Protein AF-A0A942GST6-F1 (afdb_monomer)

Mean predicted aligned error: 3.47 Å

Secondary structure (DSSP, 8-state):
--TTTT-SEEEEEE--GGGEE--TTPPTT--EE-S-EEEEE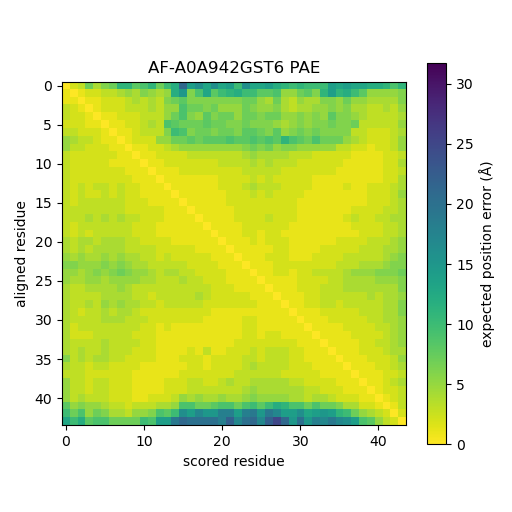E--

Foldseek 3Di:
DDPCPVPQKDKDKDDDPVQKDDPPPDDPPDIDGDPIDIDIDGDD

Nearest PDB structures (foldseek):
  8s1u-assembly1_H  TM=9.526E-01  e=7.230E-02  Bacillus subtilis subsp. subtilis str. 168
  7aqc-assembly1_R  TM=9.248E-01  e=1.621E-01  Bacillus subtilis subsp. subtilis str. 168

Radius of gyration: 13.02 Å; Cα contacts (8 Å, |Δi|>4): 53; chains: 1; bounding box: 34×22×28 Å

Structure (mmCIF, N/CA/C/O backbone):
data_AF-A0A942GST6-F1
#
_entry.id   AF-A0A942GST6-F1
#
loop_
_atom_site.group_PDB
_atom_site.id
_atom_site.type_symbol
_atom_site.label_atom_id
_atom_site.label_alt_id
_atom_site.label_comp_id
_atom_site.label_asym_id
_atom_site.label_entity_id
_atom_site.label_seq_id
_atom_site.pdbx_PDB_ins_code
_atom_site.Cartn_x
_atom_site.Cartn_y
_atom_site.Cartn_z
_atom_site.occupancy
_atom_site.B_iso_or_equiv
_atom_site.auth_seq_id
_atom_site.auth_comp_id
_atom_site.auth_asym_id
_atom_site.auth_atom_id
_atom_site.pdbx_PDB_model_num
ATOM 1 N N . ASN A 1 1 ? 4.973 -10.280 -6.058 1.00 68.75 1 ASN A N 1
ATOM 2 C CA . ASN A 1 1 ? 4.222 -10.693 -7.266 1.00 68.75 1 ASN A CA 1
ATOM 3 C C . ASN A 1 1 ? 2.988 -9.813 -7.383 1.00 68.75 1 ASN A C 1
ATOM 5 O O . ASN A 1 1 ? 2.167 -9.848 -6.479 1.00 68.75 1 ASN A O 1
ATOM 9 N N . SER A 1 2 ? 2.888 -9.019 -8.449 1.00 84.19 2 SER A N 1
ATOM 10 C CA . SER A 1 2 ? 1.716 -8.209 -8.816 1.00 84.19 2 SER A CA 1
ATOM 11 C C . SER A 1 2 ? 1.397 -8.437 -10.298 1.00 84.19 2 SER A C 1
ATOM 13 O O . SER A 1 2 ? 2.228 -8.988 -11.025 1.00 84.19 2 SER A O 1
ATOM 15 N N . VAL A 1 3 ? 0.210 -8.033 -10.756 1.00 90.31 3 VAL A N 1
ATOM 16 C CA . VAL A 1 3 ? -0.190 -8.177 -12.170 1.00 90.31 3 VAL A CA 1
ATOM 17 C C . VAL A 1 3 ? 0.770 -7.408 -13.090 1.00 90.31 3 VAL A C 1
ATOM 19 O O . VAL A 1 3 ? 1.212 -7.938 -14.104 1.00 90.31 3 VAL A O 1
ATOM 22 N N . SER A 1 4 ? 1.209 -6.219 -12.670 1.00 90.62 4 SER A N 1
ATOM 23 C CA . SER A 1 4 ? 2.135 -5.360 -13.424 1.00 90.62 4 SER A CA 1
ATOM 24 C C . SER A 1 4 ? 3.618 -5.665 -13.187 1.00 90.62 4 SER A C 1
ATOM 26 O O . SER A 1 4 ? 4.468 -4.819 -13.440 1.00 90.62 4 SER A O 1
ATOM 28 N N . LYS A 1 5 ? 3.981 -6.863 -12.711 1.00 86.19 5 LYS A N 1
ATOM 29 C CA . LYS A 1 5 ? 5.378 -7.191 -12.356 1.00 86.19 5 LYS A CA 1
ATOM 30 C C . LYS A 1 5 ? 6.382 -7.078 -13.510 1.00 86.19 5 LYS A C 1
ATOM 32 O O . LYS A 1 5 ? 7.582 -7.052 -13.254 1.00 86.19 5 LYS A O 1
ATOM 37 N N . HIS A 1 6 ? 5.927 -7.086 -14.763 1.00 90.25 6 HIS A N 1
ATOM 38 C CA . HIS A 1 6 ? 6.777 -6.949 -15.952 1.00 90.25 6 HIS A CA 1
ATOM 39 C C . HIS A 1 6 ? 6.784 -5.532 -16.536 1.00 90.25 6 HIS A C 1
ATOM 41 O O . HIS A 1 6 ? 7.528 -5.292 -17.479 1.00 90.25 6 HIS A O 1
ATOM 47 N N . ALA A 1 7 ? 5.994 -4.609 -15.984 1.00 89.88 7 ALA A N 1
ATOM 48 C CA . ALA A 1 7 ? 6.037 -3.217 -16.398 1.00 89.88 7 ALA A CA 1
ATOM 49 C C . ALA A 1 7 ? 7.349 -2.565 -15.939 1.00 89.88 7 ALA A C 1
ATOM 51 O O . ALA A 1 7 ? 7.880 -2.897 -14.876 1.00 89.88 7 ALA A O 1
ATOM 52 N N . SER A 1 8 ? 7.861 -1.648 -16.758 1.00 90.06 8 SER A N 1
ATOM 53 C CA . SER A 1 8 ? 9.044 -0.841 -16.453 1.00 90.06 8 SER A CA 1
ATOM 54 C C . SER A 1 8 ? 8.759 0.236 -15.412 1.00 90.06 8 SER A C 1
ATOM 56 O O . SER A 1 8 ? 9.664 0.600 -14.682 1.00 90.06 8 SER A O 1
ATOM 58 N N . TYR A 1 9 ? 7.509 0.689 -15.310 1.00 91.31 9 TYR A N 1
ATOM 59 C CA . TYR A 1 9 ? 7.063 1.710 -14.370 1.00 91.31 9 TYR A CA 1
ATOM 60 C C . TYR A 1 9 ? 5.788 1.248 -13.670 1.00 91.31 9 TYR A C 1
ATOM 62 O O . TYR A 1 9 ? 4.818 0.855 -14.327 1.00 91.31 9 TYR A O 1
ATOM 70 N N . VAL A 1 10 ? 5.783 1.265 -12.337 1.00 94.94 10 VAL A N 1
ATOM 71 C CA . VAL A 1 10 ? 4.664 0.773 -11.524 1.00 94.94 10 VAL A CA 1
ATOM 72 C C . VAL A 1 10 ? 4.318 1.776 -10.430 1.00 94.94 10 VAL A C 1
ATOM 74 O O . VAL A 1 10 ? 5.157 2.118 -9.598 1.00 94.94 10 VAL A O 1
ATOM 77 N N . ALA A 1 11 ? 3.055 2.201 -10.402 1.00 95.19 11 ALA A N 1
ATOM 78 C CA . ALA A 1 11 ? 2.479 2.945 -9.289 1.00 95.19 11 ALA A CA 1
ATOM 79 C C . ALA A 1 11 ? 2.127 1.988 -8.135 1.00 95.19 11 ALA A C 1
ATOM 81 O O . ALA A 1 11 ? 1.460 0.971 -8.342 1.00 95.19 11 ALA A O 1
ATOM 82 N N . VAL A 1 12 ? 2.586 2.305 -6.925 1.00 95.88 12 VAL A N 1
ATOM 83 C CA . VAL A 1 12 ? 2.366 1.521 -5.706 1.00 95.88 12 VAL A CA 1
ATOM 84 C C . VAL A 1 12 ? 1.866 2.436 -4.598 1.00 95.88 12 VAL A C 1
ATOM 86 O O . VAL A 1 12 ? 2.565 3.363 -4.192 1.00 95.88 12 VAL A O 1
ATOM 89 N N . ASP A 1 13 ? 0.688 2.142 -4.059 1.00 97.75 13 ASP A N 1
ATOM 90 C CA . ASP A 1 13 ? 0.151 2.886 -2.923 1.00 97.75 13 ASP A CA 1
ATOM 91 C C . ASP A 1 13 ? 0.790 2.436 -1.606 1.00 97.75 13 ASP A C 1
ATOM 93 O O . ASP A 1 13 ? 0.899 1.245 -1.299 1.00 97.75 13 ASP A O 1
ATOM 97 N N . TYR A 1 14 ? 1.190 3.414 -0.800 1.00 97.19 14 TYR A N 1
ATOM 98 C CA . TYR A 1 14 ? 1.791 3.230 0.512 1.00 97.19 14 TYR A CA 1
ATOM 99 C C . TYR A 1 14 ? 1.006 4.004 1.571 1.00 97.19 14 TYR A C 1
ATOM 101 O O . TYR A 1 14 ? 0.776 5.206 1.446 1.00 97.19 14 TYR A O 1
ATOM 109 N N . THR A 1 15 ? 0.620 3.325 2.650 1.00 98.31 15 THR A N 1
ATOM 110 C CA . THR A 1 15 ? -0.082 3.928 3.789 1.00 98.31 15 THR A CA 1
ATOM 111 C C . THR A 1 15 ? 0.292 3.225 5.093 1.00 98.31 15 THR A C 1
ATOM 113 O O . THR A 1 15 ? 0.782 2.093 5.100 1.00 98.31 15 THR A O 1
ATOM 116 N N . LEU A 1 16 ? 0.048 3.881 6.228 1.00 98.44 16 LEU A N 1
ATOM 117 C CA . LEU A 1 16 ? 0.238 3.265 7.539 1.00 98.44 16 LEU A CA 1
ATOM 118 C C . LEU A 1 16 ? -0.804 2.163 7.765 1.00 98.44 16 LEU A C 1
ATOM 120 O O . LEU A 1 16 ? -1.994 2.365 7.532 1.00 98.44 16 LEU A O 1
ATOM 124 N N . LYS A 1 17 ? -0.387 1.030 8.346 1.00 97.69 17 LYS A N 1
ATOM 125 C CA . LYS A 1 17 ? -1.266 -0.128 8.614 1.00 97.69 17 LYS A CA 1
ATOM 126 C C . LYS A 1 17 ? -2.558 0.232 9.360 1.00 97.69 17 LYS A C 1
ATOM 128 O O . LYS A 1 17 ? -3.593 -0.367 9.100 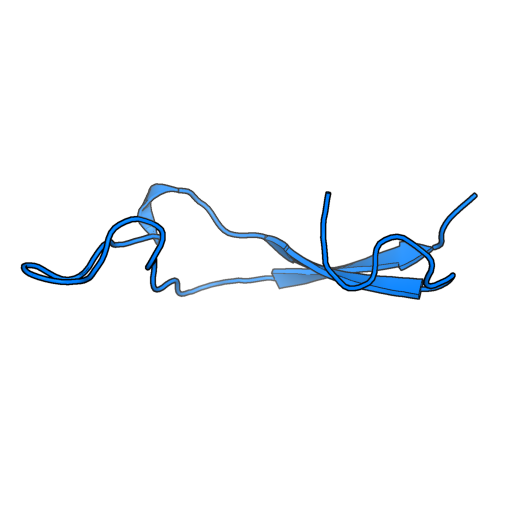1.00 97.69 17 LYS A O 1
ATOM 133 N N . LYS A 1 18 ? -2.521 1.219 10.264 1.00 98.00 18 LYS A N 1
ATOM 134 C CA . LYS A 1 18 ? -3.700 1.683 11.023 1.00 98.00 18 LYS A CA 1
ATOM 135 C C . LYS A 1 18 ? -4.821 2.265 10.145 1.00 98.00 18 LYS A C 1
ATOM 137 O O . LYS A 1 18 ? -5.963 2.332 10.590 1.00 98.00 18 LYS A O 1
ATOM 142 N N . TYR A 1 19 ? -4.502 2.680 8.919 1.00 98.69 19 TYR A N 1
ATOM 143 C CA . TYR A 1 19 ? -5.461 3.178 7.933 1.00 98.69 19 TYR A CA 1
ATOM 144 C C . TYR A 1 19 ? -5.978 2.088 6.990 1.00 98.69 19 TYR A C 1
ATOM 146 O O . TYR A 1 19 ? -6.806 2.377 6.134 1.00 98.69 19 TYR A O 1
ATOM 154 N N . VAL A 1 20 ? -5.531 0.841 7.158 1.00 98.38 20 VAL A N 1
ATOM 155 C CA . VAL A 1 20 ? -5.999 -0.316 6.393 1.00 98.38 20 VAL A CA 1
ATOM 156 C C . VAL A 1 20 ? -7.037 -1.073 7.215 1.00 98.38 20 VAL A C 1
ATOM 158 O O . VAL A 1 20 ? -6.815 -1.386 8.387 1.00 98.38 20 VAL A O 1
ATOM 161 N N . ARG A 1 21 ? -8.181 -1.393 6.609 1.00 98.06 21 ARG A N 1
ATOM 162 C CA . ARG A 1 21 ? -9.269 -2.138 7.251 1.00 98.06 21 ARG A CA 1
ATOM 163 C C . ARG A 1 21 ? -9.757 -3.268 6.356 1.00 98.06 21 ARG A C 1
ATOM 165 O O . ARG A 1 21 ? -9.862 -3.116 5.145 1.00 98.06 21 ARG A O 1
ATOM 172 N N . LYS A 1 22 ? -10.130 -4.387 6.974 1.00 97.56 22 LYS A N 1
ATOM 173 C CA . LYS A 1 22 ? -10.916 -5.439 6.326 1.00 97.56 22 LYS A CA 1
ATOM 174 C C . LYS A 1 22 ? -12.388 -5.252 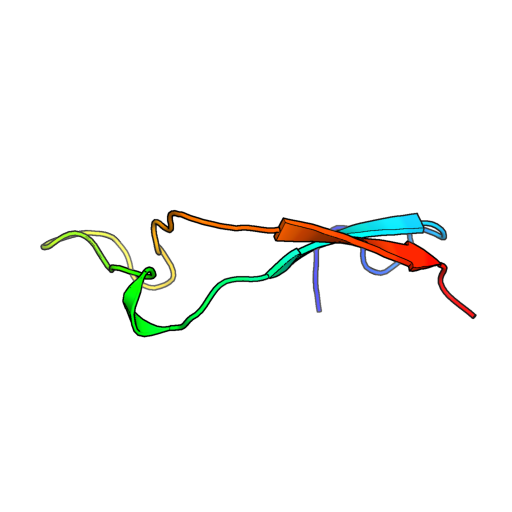6.715 1.00 97.56 22 LYS A C 1
ATOM 176 O O . LYS A 1 22 ? -12.690 -5.380 7.904 1.00 97.56 22 LYS A O 1
ATOM 181 N N . PRO A 1 23 ? -13.299 -4.937 5.777 1.00 97.75 23 PRO A N 1
ATOM 182 C CA . PRO A 1 23 ? -14.723 -4.847 6.082 1.00 97.75 23 PRO A CA 1
ATOM 183 C C . PRO A 1 23 ? -15.261 -6.169 6.645 1.00 97.75 23 PRO A C 1
ATOM 185 O O . PRO A 1 23 ? -14.873 -7.257 6.214 1.00 97.75 23 PRO A O 1
ATOM 188 N N . ARG A 1 24 ? -16.159 -6.094 7.632 1.00 97.25 24 ARG A N 1
ATOM 189 C CA . ARG A 1 24 ? -16.734 -7.297 8.248 1.00 97.25 24 ARG A CA 1
ATOM 190 C C . ARG A 1 24 ? -17.523 -8.087 7.201 1.00 97.25 24 ARG A C 1
ATOM 192 O O . ARG A 1 24 ? -18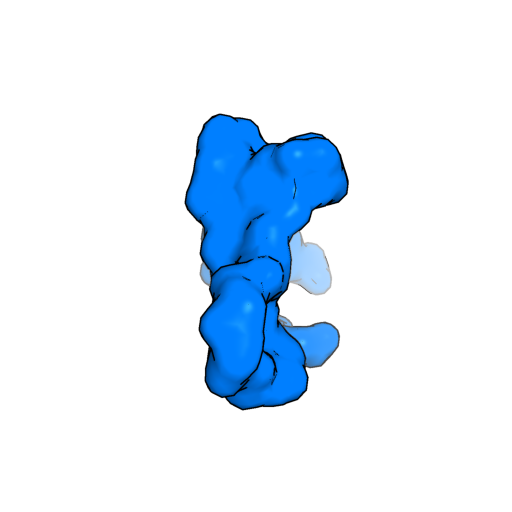.353 -7.521 6.504 1.00 97.25 24 ARG A O 1
ATOM 199 N N . GLY A 1 25 ? -17.267 -9.392 7.119 1.00 97.25 25 GLY A N 1
ATOM 200 C CA . GLY A 1 25 ? -17.929 -10.283 6.160 1.0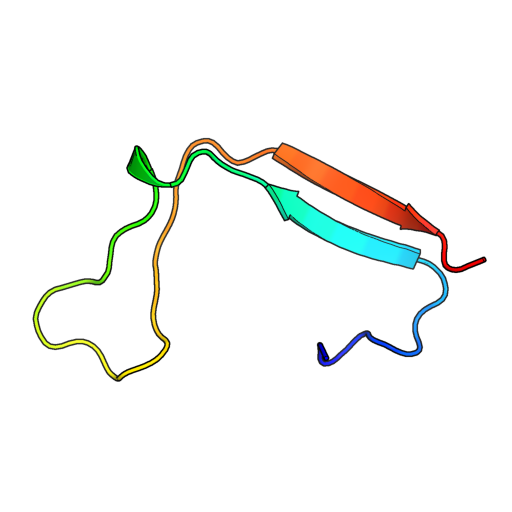0 97.25 25 GLY A CA 1
ATOM 201 C C . GLY A 1 25 ? -17.350 -10.253 4.742 1.00 97.25 25 GLY A C 1
ATOM 202 O O . GLY A 1 25 ? -17.837 -10.987 3.890 1.00 97.25 25 GLY A O 1
ATOM 203 N N . SER A 1 26 ? -16.305 -9.460 4.470 1.00 98.00 26 SER A N 1
ATOM 204 C CA . SER A 1 26 ? -15.670 -9.471 3.152 1.00 98.00 26 SER A CA 1
ATOM 205 C C . SER A 1 26 ? -14.846 -10.735 2.903 1.00 98.00 26 SER A C 1
ATOM 207 O O . SER A 1 26 ? -14.292 -11.343 3.831 1.00 98.00 26 SER A O 1
ATOM 209 N N . ALA A 1 27 ? -14.688 -11.076 1.621 1.00 97.94 27 ALA A N 1
ATOM 210 C CA . ALA A 1 27 ? -13.831 -12.171 1.186 1.00 97.94 27 ALA A CA 1
ATOM 211 C C . ALA A 1 27 ? -12.383 -12.019 1.716 1.00 97.94 27 ALA A C 1
ATOM 213 O O . ALA A 1 27 ? -11.900 -10.894 1.923 1.00 97.94 27 ALA A O 1
ATOM 214 N N . PRO A 1 28 ? -11.667 -13.131 1.967 1.00 97.12 28 PRO A N 1
ATOM 215 C CA . PRO A 1 28 ? -10.234 -13.103 2.252 1.00 97.12 28 PRO A CA 1
ATOM 216 C C . PRO A 1 28 ? -9.454 -12.357 1.161 1.00 97.12 28 PRO A C 1
ATOM 218 O O . PRO A 1 28 ? -9.759 -12.481 -0.019 1.00 97.12 28 PRO A O 1
ATOM 221 N N . GLY A 1 29 ? -8.456 -11.568 1.562 1.00 94.69 29 GLY A N 1
ATOM 222 C CA . GLY A 1 29 ? -7.652 -10.755 0.644 1.00 94.69 29 GLY A CA 1
ATOM 223 C C . GLY A 1 29 ? -8.213 -9.360 0.350 1.00 94.69 29 GLY A C 1
ATOM 224 O O . GLY A 1 29 ? -7.440 -8.498 -0.057 1.00 94.69 29 GLY A O 1
ATOM 225 N N . LEU A 1 30 ? -9.499 -9.087 0.625 1.00 97.62 30 LEU A N 1
ATOM 226 C CA . LEU A 1 30 ? -10.027 -7.725 0.501 1.00 97.62 30 LEU A CA 1
ATOM 227 C C . LEU A 1 30 ? -9.563 -6.851 1.672 1.00 97.62 30 LEU A C 1
ATOM 229 O O . LEU A 1 30 ? -9.802 -7.172 2.839 1.00 97.62 30 LEU A O 1
ATOM 233 N N . ALA A 1 31 ? -8.969 -5.710 1.338 1.00 97.56 31 ALA A N 1
ATOM 234 C CA . ALA A 1 31 ? -8.658 -4.634 2.261 1.00 97.56 31 ALA A CA 1
ATOM 235 C C . ALA A 1 31 ? -9.016 -3.295 1.611 1.00 97.56 31 ALA A C 1
ATOM 237 O O . ALA A 1 31 ? -8.781 -3.095 0.423 1.00 97.56 31 ALA A O 1
ATOM 238 N N . VAL A 1 32 ? -9.575 -2.388 2.403 1.00 98.06 32 VAL A N 1
ATOM 239 C CA . VAL A 1 32 ? -9.793 -0.988 2.031 1.00 98.06 32 VAL A CA 1
ATOM 240 C C . VAL A 1 32 ? -8.822 -0.122 2.823 1.00 98.06 32 VAL A C 1
ATOM 242 O O . VAL A 1 32 ? -8.465 -0.467 3.954 1.00 98.06 32 VAL A O 1
ATOM 245 N N . TYR A 1 33 ? -8.372 0.982 2.243 1.00 98.38 33 TYR A N 1
ATOM 246 C CA . TYR A 1 33 ? -7.386 1.857 2.864 1.00 98.38 33 TYR A CA 1
ATOM 247 C C . TYR A 1 33 ? -7.683 3.332 2.607 1.00 98.38 33 TYR A C 1
ATOM 249 O O . TYR A 1 33 ? -8.495 3.674 1.754 1.00 98.38 33 TYR A O 1
ATOM 257 N N . THR A 1 34 ? -7.044 4.191 3.398 1.00 98.50 34 THR A N 1
ATOM 258 C CA . THR A 1 34 ? -7.128 5.654 3.293 1.00 98.50 34 THR A CA 1
ATOM 259 C C . THR A 1 34 ? -5.759 6.285 3.559 1.00 98.50 34 THR A C 1
ATOM 261 O O . THR A 1 34 ? -4.895 5.634 4.157 1.00 98.50 34 THR A O 1
ATOM 264 N N . GLN A 1 35 ? -5.600 7.573 3.238 1.00 98.44 35 GLN A N 1
ATOM 265 C CA . GLN A 1 35 ? -4.384 8.363 3.508 1.00 98.44 35 GLN A CA 1
ATOM 266 C C . GLN A 1 35 ? -3.125 7.768 2.865 1.00 98.44 35 GLN A C 1
ATOM 268 O O . GLN A 1 35 ? -2.047 7.739 3.464 1.00 98.44 35 GLN A O 1
AT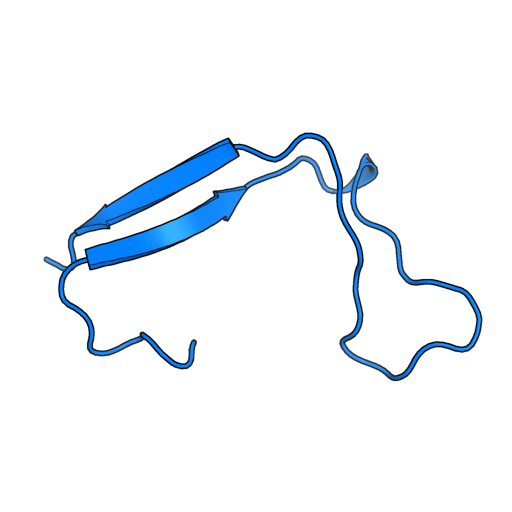OM 273 N N . GLU A 1 36 ? -3.277 7.240 1.661 1.00 98.31 36 GLU A N 1
ATOM 274 C CA . GLU A 1 36 ? -2.186 6.723 0.861 1.00 98.31 36 GLU A CA 1
ATOM 275 C C . GLU A 1 36 ? -1.344 7.831 0.233 1.00 98.31 36 GLU A C 1
ATOM 277 O O . GLU A 1 36 ? -1.765 8.971 0.035 1.00 98.31 36 GLU A O 1
ATOM 282 N N . LYS A 1 37 ? -0.115 7.453 -0.094 1.00 98.38 37 LYS A N 1
ATOM 283 C CA . LYS A 1 37 ? 0.740 8.150 -1.043 1.00 98.38 37 LYS A CA 1
ATOM 284 C C . LYS A 1 37 ? 1.110 7.164 -2.137 1.00 98.38 37 LYS A C 1
ATOM 286 O O . LYS A 1 37 ? 1.464 6.028 -1.828 1.00 98.38 37 LYS A O 1
ATOM 291 N N . THR A 1 38 ? 1.095 7.609 -3.384 1.00 97.69 38 THR A 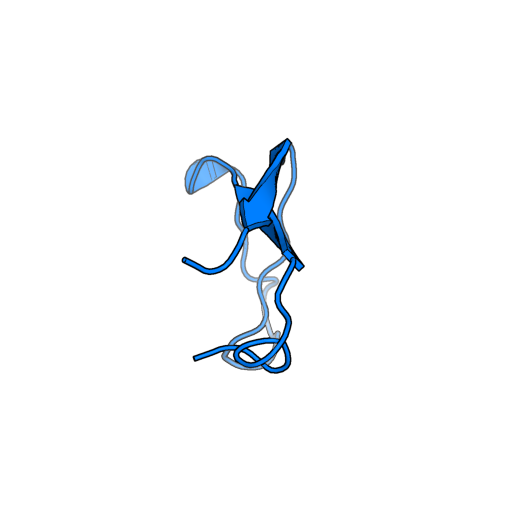N 1
ATOM 292 C CA . THR A 1 38 ? 1.513 6.779 -4.514 1.00 97.69 38 THR A CA 1
ATOM 293 C C . THR A 1 38 ? 3.004 6.962 -4.769 1.00 97.69 38 THR A C 1
ATOM 295 O O . THR A 1 38 ? 3.490 8.074 -4.979 1.00 97.69 38 THR A O 1
ATOM 298 N N . LEU A 1 39 ? 3.736 5.854 -4.738 1.00 95.31 39 LEU A N 1
ATOM 299 C CA . LEU A 1 39 ? 5.132 5.773 -5.135 1.00 95.31 39 LEU A CA 1
ATOM 300 C C . LEU A 1 39 ? 5.203 5.284 -6.573 1.00 95.31 39 LEU A C 1
ATOM 302 O O . LEU A 1 39 ? 4.545 4.315 -6.943 1.00 95.31 39 LEU A O 1
ATOM 306 N N . HIS A 1 40 ? 6.028 5.940 -7.369 1.00 94.81 40 HIS A N 1
ATOM 307 C CA . HIS A 1 40 ? 6.274 5.563 -8.747 1.00 94.81 40 HIS A CA 1
ATOM 308 C C . HIS A 1 40 ? 7.635 4.888 -8.834 1.00 94.81 40 HIS A C 1
ATOM 310 O O . HIS A 1 40 ? 8.652 5.509 -8.530 1.00 94.81 40 HIS A O 1
ATOM 316 N N . ILE A 1 41 ? 7.632 3.600 -9.164 1.00 92.69 41 ILE A N 1
ATOM 317 C CA . ILE A 1 41 ? 8.826 2.761 -9.135 1.00 92.69 41 ILE A CA 1
ATOM 318 C C . ILE A 1 41 ? 9.205 2.378 -10.558 1.00 92.69 41 ILE A C 1
ATOM 320 O O . ILE A 1 41 ? 8.431 1.705 -11.243 1.00 92.69 41 ILE A O 1
ATOM 324 N N . ASP A 1 42 ? 10.413 2.764 -10.955 1.00 91.88 42 ASP A N 1
ATOM 325 C CA . ASP A 1 42 ? 11.071 2.238 -12.144 1.00 91.88 42 ASP A CA 1
ATOM 326 C C . ASP A 1 42 ? 11.730 0.895 -11.838 1.00 91.88 42 ASP A C 1
ATOM 328 O O . ASP A 1 42 ? 12.351 0.686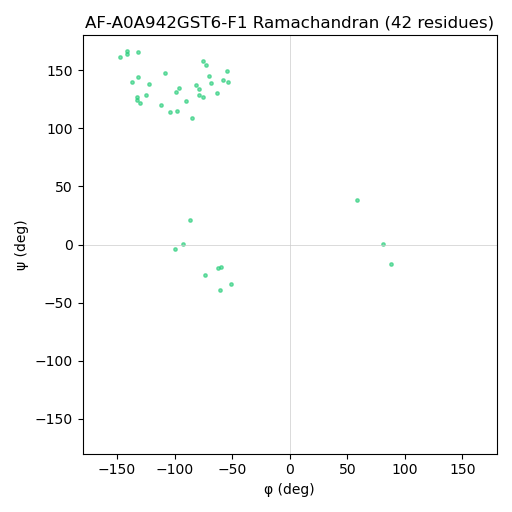 -10.790 1.00 91.88 42 ASP A O 1
ATOM 332 N N . LYS A 1 43 ? 11.581 -0.040 -12.768 1.00 79.19 43 LYS A N 1
ATOM 333 C CA . LYS A 1 43 ? 12.188 -1.358 -12.691 1.00 79.19 43 LYS A CA 1
ATOM 334 C C . LYS A 1 43 ? 13.612 -1.269 -13.240 1.00 79.19 43 LYS A C 1
ATOM 336 O O . LYS A 1 43 ? 13.786 -1.089 -14.443 1.00 79.19 43 LYS A O 1
ATOM 341 N N . VAL A 1 44 ? 14.594 -1.369 -12.344 1.00 65.31 44 VAL A N 1
ATOM 342 C CA . VAL A 1 44 ? 16.021 -1.515 -12.693 1.00 65.31 44 VAL A CA 1
ATOM 343 C C . VAL A 1 44 ? 16.275 -2.890 -13.300 1.00 65.31 44 VAL A C 1
ATOM 345 O O . VAL A 1 44 ? 15.672 -3.872 -12.800 1.00 65.31 44 VAL A O 1
#

Solvent-accessible surface area (backbone atoms onl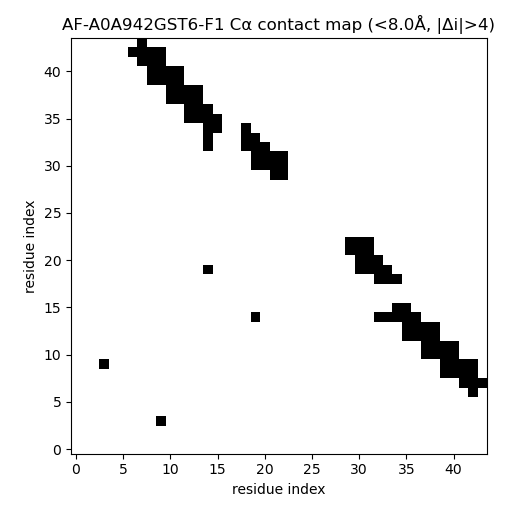y — not comparable to full-atom values): 3002 Å² total; per-residue (Å²): 142,59,95,65,68,84,49,57,66,44,81,42,80,45,58,62,71,91,42,50,44,64,64,88,91,57,64,90,90,59,68,50,73,52,83,63,47,79,42,79,44,73,62,127

pLDDT: mean 93.86, std 7.26, range [65.31, 98.69]

Sequence (44 aa):
NSVSKHASYVAVDYTLKKYVRKPRGSAPGLAVYTQEKTLHIDKV